Protein AF-A0AA92L9K2-F1 (afdb_monomer)

Foldseek 3Di:
DDKDALVLLCVLVPCLVVDPNSVVLSCVLRVVDRIGALVNLVPPDCVSPPPVRSCVSNLRSCRDDPLVSLVVVLVVLVVVQVVPPDRDVLSVVLSVLSVCVSVVNDDPVSNVVSVVSVVVVVVVVVVVVVVVVVVVVVVVVVVVVVVVVVVVVVVVVVVVVVVVVVVVVVVD

Radius of gyration: 31.1 Å; Cα contacts (8 Å, |Δi|>4): 102; chains: 1; bounding box: 67×44×88 Å

Organism: NCBI:txid1796620

Solvent-accessible surface area (backbone atoms only — not comparable to full-atom values): 9572 Å² total; per-residue (Å²): 130,50,63,44,35,51,72,64,51,55,72,72,60,55,74,42,66,80,37,77,67,37,36,50,51,50,50,59,57,39,68,77,42,80,58,43,37,45,62,61,51,64,68,47,54,66,94,80,45,46,72,66,57,35,52,52,50,37,71,68,67,64,35,54,58,68,71,58,51,54,51,50,52,43,50,54,51,50,60,55,44,71,75,40,96,77,60,59,65,43,54,55,47,29,46,53,38,52,56,36,39,76,70,66,74,46,54,71,67,58,41,51,52,32,49,50,46,26,52,50,50,54,50,52,52,54,49,51,54,52,50,51,53,51,53,50,54,54,52,50,52,54,51,50,53,51,50,50,54,52,50,51,54,52,49,52,55,48,51,54,50,53,55,50,54,55,55,54,67,72,74,110

pLDDT: mean 93.24, std 5.11, range [60.75, 98.12]

Structure (mmCIF, N/CA/C/O backbone):
data_AF-A0AA92L9K2-F1
#
_entry.id   AF-A0AA92L9K2-F1
#
loop_
_atom_site.group_PDB
_atom_site.id
_atom_site.type_symbol
_atom_site.label_atom_id
_atom_site.label_alt_id
_atom_site.label_comp_id
_atom_site.label_asym_id
_atom_site.label_entity_id
_atom_site.label_seq_id
_atom_site.pdbx_PDB_ins_code
_atom_site.Cartn_x
_atom_site.Cartn_y
_atom_site.Cartn_z
_atom_site.occupancy
_atom_site.B_iso_or_equiv
_atom_site.auth_seq_id
_atom_site.auth_comp_id
_atom_site.auth_asym_id
_atom_site.auth_atom_id
_atom_site.pdbx_PDB_model_num
ATOM 1 N N . MET A 1 1 ? -21.080 5.347 20.184 1.00 72.44 1 MET A N 1
ATOM 2 C CA . MET A 1 1 ? -19.963 5.302 19.212 1.00 72.44 1 MET A CA 1
ATOM 3 C C . MET A 1 1 ? -18.666 5.259 20.003 1.00 72.44 1 MET A C 1
ATOM 5 O O . MET A 1 1 ? -18.602 5.935 21.027 1.00 72.44 1 MET A O 1
ATOM 9 N N . LYS A 1 2 ? -17.683 4.435 19.613 1.00 91.38 2 LYS A N 1
ATOM 10 C CA . LYS A 1 2 ? -16.377 4.442 20.288 1.00 91.38 2 LYS A CA 1
ATOM 11 C C . LYS A 1 2 ? -15.729 5.817 20.105 1.00 91.38 2 LYS A C 1
ATOM 13 O O . LYS A 1 2 ? -15.950 6.483 19.096 1.00 91.38 2 LYS A O 1
ATOM 18 N N . SER A 1 3 ? -14.982 6.250 21.107 1.00 95.81 3 SER A N 1
ATOM 19 C CA . SER A 1 3 ? -14.265 7.522 21.089 1.00 95.81 3 SER A CA 1
ATOM 20 C C . SER A 1 3 ? -12.945 7.375 21.826 1.00 95.81 3 SER A C 1
ATOM 22 O O . SER A 1 3 ? -12.794 6.429 22.601 1.00 95.81 3 SER A O 1
ATOM 24 N N . ILE A 1 4 ? -12.025 8.310 21.625 1.00 97.25 4 ILE A N 1
ATOM 25 C CA . ILE A 1 4 ? -10.686 8.305 22.214 1.00 97.25 4 ILE A CA 1
ATOM 26 C C . ILE A 1 4 ? -10.310 9.705 22.714 1.00 97.25 4 ILE A C 1
ATOM 28 O O . ILE A 1 4 ? -10.716 10.704 22.125 1.00 97.25 4 ILE A O 1
ATOM 32 N N . SER A 1 5 ? -9.582 9.799 23.819 1.00 97.38 5 SER A N 1
ATOM 33 C CA . SER A 1 5 ? -8.963 11.050 24.273 1.00 97.38 5 SER A CA 1
ATOM 34 C C . SER A 1 5 ? -7.619 11.284 23.582 1.00 97.38 5 SER A C 1
ATOM 36 O O . SER A 1 5 ? -7.014 10.358 23.048 1.00 97.38 5 SER A O 1
ATOM 38 N N . LEU A 1 6 ? -7.116 12.516 23.624 1.00 97.19 6 LEU A N 1
ATOM 39 C CA . LEU A 1 6 ? -5.797 12.834 23.079 1.00 97.19 6 LEU A CA 1
ATOM 40 C C . LEU A 1 6 ? -4.672 12.005 23.726 1.00 97.19 6 LEU A C 1
ATOM 42 O O . LEU A 1 6 ? -3.803 11.500 23.022 1.00 97.19 6 LEU A O 1
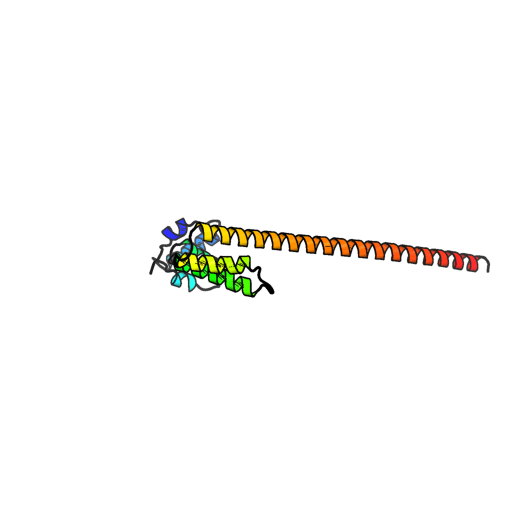ATOM 46 N N . GLU A 1 7 ? -4.707 11.813 25.045 1.00 97.12 7 GLU A N 1
ATOM 47 C CA . GLU A 1 7 ? -3.693 11.022 25.757 1.00 97.12 7 GLU A CA 1
ATOM 48 C C . GLU A 1 7 ? -3.733 9.540 25.364 1.00 97.12 7 GLU A C 1
ATOM 50 O O . GLU A 1 7 ? -2.697 8.942 25.078 1.00 97.12 7 GLU A O 1
ATOM 55 N N . GLU A 1 8 ? -4.932 8.958 25.253 1.00 96.88 8 GLU A N 1
ATOM 56 C CA . GLU A 1 8 ? -5.107 7.600 24.719 1.00 96.88 8 GLU A CA 1
ATOM 57 C C . GLU A 1 8 ? -4.582 7.511 23.271 1.00 96.88 8 GLU A C 1
ATOM 59 O O . GLU A 1 8 ? -3.906 6.546 22.913 1.00 96.88 8 GLU A O 1
ATOM 64 N N . PHE A 1 9 ? -4.843 8.532 22.443 1.00 96.94 9 PHE A N 1
ATOM 65 C CA . PHE A 1 9 ? -4.404 8.582 21.047 1.00 96.94 9 PHE A CA 1
ATOM 66 C C . PHE A 1 9 ? -2.875 8.662 20.907 1.00 96.94 9 PHE A C 1
ATOM 68 O O . PHE A 1 9 ? -2.292 7.953 20.084 1.00 96.94 9 PHE A O 1
ATOM 75 N N . LYS A 1 10 ? -2.193 9.448 21.751 1.00 96.50 10 LYS A N 1
ATOM 76 C CA . LYS A 1 10 ? -0.718 9.512 21.797 1.00 96.50 10 LYS A CA 1
ATOM 77 C C . LYS A 1 10 ? -0.083 8.151 22.102 1.00 96.50 10 LYS A C 1
ATOM 79 O O . LYS A 1 10 ? 1.020 7.882 21.626 1.00 96.50 10 LYS A O 1
ATOM 84 N N . GLY A 1 11 ? -0.790 7.266 22.810 1.00 95.88 11 GLY A N 1
ATOM 85 C CA . GLY A 1 11 ? -0.360 5.887 23.062 1.00 95.88 11 GLY A CA 1
ATOM 86 C C . GLY A 1 11 ? -0.110 5.062 21.790 1.00 95.88 11 GLY A C 1
ATOM 87 O O . GLY A 1 11 ? 0.730 4.163 21.801 1.00 95.88 11 GLY A O 1
ATOM 88 N N . PHE A 1 12 ? -0.755 5.408 20.668 1.00 94.19 12 PHE A N 1
ATOM 89 C CA . PHE A 1 12 ? -0.524 4.773 19.362 1.00 94.19 12 PHE A CA 1
ATOM 90 C C . PHE A 1 12 ? 0.742 5.273 18.650 1.00 94.19 12 PHE A C 1
ATOM 92 O O . PHE A 1 12 ? 1.097 4.728 17.607 1.00 94.19 12 PHE A O 1
ATOM 99 N N . ARG A 1 13 ? 1.438 6.266 19.224 1.00 94.50 13 ARG A N 1
ATOM 100 C CA . ARG A 1 13 ? 2.678 6.867 18.709 1.00 94.50 13 ARG A CA 1
ATOM 101 C C . ARG A 1 13 ? 2.568 7.313 17.238 1.00 94.50 13 ARG A C 1
ATOM 103 O O . ARG A 1 13 ? 3.303 6.792 16.401 1.00 94.50 13 ARG A O 1
ATOM 110 N N . PRO A 1 14 ? 1.657 8.251 16.904 1.00 94.50 14 PRO A N 1
ATOM 111 C CA . PRO A 1 14 ? 1.598 8.817 15.557 1.00 94.50 14 PRO A CA 1
ATOM 112 C C . PRO A 1 14 ? 2.925 9.494 15.195 1.00 94.50 14 PRO A C 1
ATOM 114 O O . PRO A 1 14 ? 3.556 10.115 16.054 1.00 94.50 14 PRO A O 1
ATOM 117 N N . CYS A 1 15 ? 3.306 9.444 13.917 1.00 92.75 15 CYS A N 1
ATOM 118 C CA . CYS A 1 15 ? 4.538 10.062 13.404 1.00 92.75 15 CYS A CA 1
ATOM 119 C C . CYS A 1 15 ? 4.615 11.574 13.680 1.00 92.75 15 CYS A C 1
ATOM 121 O O . CYS A 1 15 ? 5.697 12.144 13.772 1.00 92.75 15 CYS A O 1
ATOM 123 N N . TRP A 1 16 ? 3.479 12.236 13.916 1.00 95.88 16 TRP A N 1
ATOM 124 C CA . TRP A 1 16 ? 3.437 13.638 14.331 1.00 95.88 16 TRP A CA 1
ATOM 125 C C . TRP A 1 16 ? 4.211 13.897 15.634 1.00 95.88 16 TRP A C 1
ATOM 127 O O . TRP A 1 16 ? 4.697 15.007 15.831 1.00 95.88 16 TRP A O 1
ATOM 137 N N . LEU A 1 17 ? 4.394 12.892 16.498 1.00 96.50 17 LEU A N 1
ATOM 138 C CA . LEU A 1 17 ? 5.207 13.006 17.714 1.00 96.50 17 LEU A CA 1
ATOM 139 C C . LEU A 1 17 ? 6.722 12.984 17.457 1.00 96.50 17 LEU A C 1
ATOM 141 O O . LEU A 1 17 ? 7.489 13.297 18.364 1.00 96.50 17 LEU A O 1
ATOM 145 N N . GLU A 1 18 ? 7.171 12.648 16.246 1.00 95.75 18 GLU A N 1
ATOM 146 C CA . GLU A 1 18 ? 8.598 12.612 15.895 1.00 95.75 18 GLU A CA 1
ATOM 147 C C . GLU A 1 18 ? 9.206 14.016 15.777 1.00 95.75 18 GLU A C 1
ATOM 149 O O . GLU A 1 18 ? 10.424 14.180 15.853 1.00 95.75 18 GLU A O 1
ATOM 154 N N . THR A 1 19 ? 8.372 15.052 15.623 1.00 97.31 19 THR A N 1
ATOM 155 C CA . THR A 1 19 ? 8.822 16.443 15.504 1.00 97.31 19 THR A CA 1
ATOM 156 C C . THR A 1 19 ? 8.087 17.361 16.474 1.00 97.31 19 THR A C 1
ATOM 158 O O . THR A 1 19 ? 6.900 17.201 16.745 1.00 97.31 19 THR A O 1
ATOM 161 N N . ALA A 1 20 ? 8.767 18.408 16.954 1.00 97.00 20 ALA A N 1
ATOM 162 C CA . ALA A 1 20 ? 8.146 19.406 17.829 1.00 97.00 20 ALA A CA 1
ATOM 163 C C . ALA A 1 20 ? 7.004 20.179 17.139 1.00 97.00 20 ALA A C 1
ATOM 165 O O . ALA A 1 20 ? 6.066 20.632 17.793 1.00 97.00 20 ALA A O 1
ATOM 166 N N . ALA A 1 21 ? 7.075 20.362 15.817 1.00 96.44 21 ALA A N 1
ATOM 167 C CA . ALA A 1 21 ? 6.012 21.004 15.048 1.00 96.44 21 ALA A CA 1
ATOM 168 C C . ALA A 1 21 ? 4.765 20.110 14.960 1.00 96.44 21 ALA A C 1
ATOM 170 O O . ALA A 1 21 ? 3.673 20.574 15.286 1.00 96.44 21 ALA A O 1
ATOM 171 N N . GLY A 1 22 ? 4.934 18.833 14.603 1.00 96.75 22 GLY A N 1
ATOM 172 C CA . GLY A 1 22 ? 3.838 17.864 14.555 1.00 96.75 22 GLY A CA 1
ATOM 173 C C . GLY A 1 22 ? 3.202 17.640 15.927 1.00 96.75 22 GLY A C 1
ATOM 174 O O . GLY A 1 22 ? 1.979 17.668 16.040 1.00 96.75 22 GLY A O 1
ATOM 175 N N . ALA A 1 23 ? 4.010 17.532 16.987 1.00 97.56 23 ALA A N 1
ATOM 176 C CA . ALA A 1 23 ? 3.511 17.351 18.346 1.00 97.56 23 ALA A CA 1
ATOM 177 C C . ALA A 1 23 ? 2.657 18.546 18.792 1.00 97.56 23 ALA A C 1
ATOM 179 O O . ALA A 1 23 ? 1.563 18.353 19.315 1.00 97.56 23 ALA A O 1
ATOM 180 N N . ARG A 1 24 ? 3.101 19.782 18.515 1.00 97.81 24 ARG A N 1
ATOM 181 C CA . ARG A 1 24 ? 2.302 20.990 18.786 1.00 97.81 24 ARG A CA 1
ATOM 182 C C . ARG A 1 24 ? 0.989 21.000 18.010 1.00 97.81 24 ARG A C 1
ATOM 184 O O . ARG A 1 24 ? -0.037 21.325 18.594 1.00 97.81 24 ARG A O 1
ATOM 191 N N . ARG A 1 25 ? 1.008 20.608 16.733 1.00 96.94 25 ARG A N 1
ATOM 192 C CA . ARG A 1 25 ? -0.205 20.524 15.907 1.00 96.94 25 ARG A CA 1
ATOM 193 C C . ARG A 1 25 ? -1.186 19.483 16.448 1.00 96.94 25 ARG A C 1
ATOM 195 O O . ARG A 1 25 ? -2.381 19.748 16.525 1.00 96.94 25 ARG A O 1
ATOM 202 N N . LEU A 1 26 ? -0.681 18.323 16.870 1.00 97.44 26 LEU A N 1
ATOM 203 C CA . LEU A 1 26 ? -1.490 17.272 17.484 1.00 97.44 26 LEU A CA 1
ATOM 204 C C . LEU A 1 26 ? -2.122 17.740 18.803 1.00 97.44 26 LEU A C 1
ATOM 206 O O . LEU A 1 26 ? -3.293 17.459 19.040 1.00 97.44 26 LEU A O 1
ATOM 210 N N . GLU A 1 27 ? -1.378 18.466 19.642 1.00 98.06 27 GLU A N 1
ATOM 211 C CA . GLU A 1 27 ? -1.906 19.066 20.878 1.00 98.06 27 GLU A CA 1
ATOM 212 C C . GLU A 1 27 ? -2.978 20.120 20.591 1.00 98.06 27 GLU A C 1
ATOM 214 O O . GLU A 1 27 ? -4.052 20.110 21.197 1.00 98.06 27 GLU A O 1
ATOM 219 N N . GLU A 1 28 ? -2.713 21.018 19.643 1.00 97.88 28 GLU A N 1
ATOM 220 C CA . GLU A 1 28 ? -3.642 22.079 19.261 1.00 97.88 28 GLU A CA 1
ATOM 221 C C . GLU A 1 28 ? -4.965 21.505 18.754 1.00 97.88 28 GLU A C 1
ATOM 223 O O . GLU A 1 28 ? -6.027 21.917 19.213 1.00 97.88 28 GLU A O 1
ATOM 228 N N . ILE A 1 29 ? -4.916 20.525 17.848 1.00 97.75 29 ILE A N 1
ATOM 229 C CA . ILE A 1 29 ? -6.115 19.866 17.325 1.00 97.75 29 ILE A CA 1
ATOM 230 C C . ILE A 1 29 ? -6.769 19.040 18.427 1.00 97.75 29 ILE A C 1
ATOM 232 O O . ILE A 1 29 ? -7.943 19.236 18.734 1.00 97.75 29 ILE A O 1
ATOM 236 N N . GLY A 1 30 ? -6.014 18.146 19.061 1.00 96.56 30 GLY A N 1
ATOM 237 C CA . GLY A 1 30 ? -6.529 17.186 20.030 1.00 96.56 30 GLY A CA 1
ATOM 238 C C . GLY A 1 30 ? -7.191 17.832 21.244 1.00 96.56 30 GLY A C 1
ATOM 239 O O . GLY A 1 30 ? -8.181 17.296 21.741 1.00 96.56 30 GLY A O 1
ATOM 240 N N . SER A 1 31 ? -6.711 19.000 21.683 1.00 97.12 31 SER A N 1
ATOM 241 C CA . SER A 1 31 ? -7.278 19.749 22.814 1.00 97.12 31 SER A CA 1
ATOM 242 C C . SER A 1 31 ? -8.630 20.413 22.518 1.00 97.12 31 SER A C 1
ATOM 244 O O . SER A 1 31 ? -9.356 20.745 23.459 1.00 97.12 31 SER A O 1
ATOM 246 N N . ARG A 1 32 ? -9.034 20.540 21.242 1.00 98.12 32 ARG A N 1
ATOM 247 C CA . ARG A 1 32 ? -10.339 21.117 20.847 1.00 98.12 32 ARG A CA 1
ATOM 248 C C . ARG A 1 32 ? -11.526 20.310 21.374 1.00 98.12 32 ARG A C 1
ATOM 250 O O . ARG A 1 32 ? -12.613 20.859 21.551 1.00 98.12 32 ARG A O 1
ATOM 257 N N . LYS A 1 33 ? -11.342 19.010 21.627 1.00 97.31 33 LYS A N 1
ATOM 258 C CA . LYS A 1 33 ? -12.372 18.114 22.171 1.00 97.31 33 LYS A CA 1
ATOM 259 C C . LYS A 1 33 ? -11.785 17.180 23.221 1.00 97.31 33 LYS A C 1
ATOM 261 O O . LYS A 1 33 ? -10.709 16.625 23.055 1.00 97.31 33 LYS A O 1
ATOM 266 N N . LYS A 1 34 ? -12.555 16.919 24.282 1.00 96.88 34 LYS A N 1
ATOM 267 C CA . LYS A 1 34 ? -12.164 15.955 25.328 1.00 96.88 34 LYS A CA 1
ATOM 268 C C . LYS A 1 34 ? -12.078 14.518 24.805 1.00 96.88 34 LYS A C 1
ATOM 270 O O . LYS A 1 34 ? -11.241 13.747 25.268 1.00 96.88 34 LYS A O 1
ATOM 275 N N . ARG A 1 35 ? -12.975 14.147 23.887 1.00 97.44 35 ARG A N 1
ATOM 276 C CA . ARG A 1 35 ? -13.001 12.843 23.218 1.00 97.44 35 ARG A CA 1
ATOM 277 C C . ARG A 1 35 ? -13.341 13.026 21.743 1.00 97.44 35 ARG A C 1
ATOM 279 O O . ARG A 1 35 ? -14.163 13.875 21.409 1.00 97.44 35 ARG A O 1
ATOM 286 N N . TRP A 1 36 ? -12.729 12.199 20.910 1.00 97.69 36 TRP A N 1
ATOM 287 C CA . TRP A 1 36 ? -12.838 12.189 19.458 1.00 97.69 36 TRP A CA 1
ATOM 288 C C . TRP A 1 36 ? -13.466 10.882 18.999 1.00 97.69 36 TRP A C 1
ATOM 290 O O . TRP A 1 36 ? -13.025 9.803 19.396 1.00 97.69 36 TRP A O 1
ATOM 300 N N . THR A 1 37 ? -14.509 10.964 18.185 1.00 97.12 37 THR A N 1
ATOM 301 C CA . THR A 1 37 ? -15.064 9.824 17.449 1.00 97.12 37 THR A CA 1
ATOM 302 C C . THR A 1 37 ? -14.353 9.653 16.107 1.00 97.12 37 THR A C 1
ATOM 304 O O . THR A 1 37 ? -13.609 10.529 15.672 1.00 97.12 37 THR A O 1
ATOM 307 N N . ALA A 1 38 ? -14.603 8.533 15.421 1.00 95.62 38 ALA A N 1
ATOM 308 C CA . ALA A 1 38 ? -14.113 8.349 14.055 1.00 95.62 38 ALA A CA 1
ATOM 309 C C . ALA A 1 38 ? -14.581 9.483 13.124 1.00 95.62 38 ALA A C 1
ATOM 311 O O . ALA A 1 38 ? -13.772 10.015 12.376 1.00 95.62 38 ALA A O 1
ATOM 312 N N . MET A 1 39 ? -15.853 9.890 13.219 1.00 96.75 39 MET A N 1
ATOM 313 C CA . MET A 1 39 ? -16.397 10.971 12.388 1.00 96.75 39 MET A CA 1
ATOM 314 C C . MET A 1 39 ? -15.747 12.315 12.704 1.00 96.75 39 MET A C 1
ATOM 316 O O . MET A 1 39 ? -15.349 13.007 11.782 1.00 96.75 39 MET A O 1
ATOM 320 N N . ASP A 1 40 ? -15.525 12.636 13.985 1.00 97.38 40 ASP A N 1
ATOM 321 C CA . ASP A 1 40 ? -14.840 13.884 14.354 1.00 97.38 40 ASP A CA 1
ATOM 322 C C . ASP A 1 40 ? -13.458 14.005 13.698 1.00 97.38 40 ASP A C 1
ATOM 324 O O . ASP A 1 40 ? -13.057 15.102 13.329 1.00 97.38 40 ASP A O 1
ATOM 328 N N . ILE A 1 41 ? -12.730 12.889 13.574 1.00 96.75 41 ILE A N 1
ATOM 329 C CA . ILE A 1 41 ? -11.411 12.848 12.933 1.00 96.75 41 ILE A CA 1
ATOM 330 C C . ILE A 1 41 ? -11.542 12.957 11.409 1.00 96.75 41 ILE A C 1
ATOM 332 O O . ILE A 1 41 ? -10.787 13.700 10.786 1.00 96.75 41 ILE A O 1
ATOM 336 N N . LEU A 1 42 ? -12.486 12.232 10.799 1.00 96.62 42 LEU A N 1
ATOM 337 C CA . LEU A 1 42 ? -12.703 12.261 9.346 1.00 96.62 42 LEU A CA 1
ATOM 338 C C . LEU A 1 42 ? -13.162 13.644 8.856 1.00 96.62 42 LEU A C 1
ATOM 340 O O . LEU A 1 42 ? -12.735 14.076 7.784 1.00 96.62 42 LEU A O 1
ATOM 344 N N . ASP A 1 43 ? -13.952 14.343 9.672 1.00 97.94 43 ASP A N 1
ATOM 345 C CA . ASP A 1 43 ? -14.501 15.672 9.389 1.00 97.94 43 ASP A CA 1
ATOM 346 C C . ASP A 1 43 ? -13.491 16.813 9.628 1.00 97.94 43 ASP A C 1
ATOM 348 O O . ASP A 1 43 ? -13.813 17.978 9.384 1.00 97.94 43 ASP A O 1
ATOM 352 N N . LEU A 1 44 ? -12.269 16.519 10.100 1.00 97.50 44 LEU A N 1
ATOM 353 C CA . LEU A 1 44 ? -11.221 17.537 10.225 1.00 97.50 44 LEU A CA 1
ATOM 354 C C . LEU A 1 44 ? -10.929 18.182 8.858 1.00 97.50 44 LEU A C 1
ATOM 356 O O . LEU A 1 44 ? -10.932 17.478 7.848 1.00 97.50 44 LEU A O 1
ATOM 360 N N . PRO A 1 45 ? -10.637 19.489 8.781 1.00 96.88 45 PRO A N 1
ATOM 361 C CA . PRO A 1 45 ? -10.313 20.131 7.507 1.00 96.88 45 PRO A CA 1
ATOM 362 C C . PRO A 1 45 ? -9.077 19.509 6.834 1.00 96.88 45 PRO A C 1
ATOM 364 O O . PRO A 1 45 ? -8.142 19.079 7.510 1.00 96.88 45 PRO A O 1
ATOM 367 N N . GLU A 1 46 ? -9.069 19.425 5.499 1.00 93.00 46 GLU A N 1
ATOM 368 C CA . GLU A 1 46 ? -7.965 18.802 4.740 1.00 93.00 46 GLU A CA 1
ATOM 369 C C . GLU A 1 46 ? -6.656 19.600 4.790 1.00 93.00 46 GLU A C 1
ATOM 371 O O . GLU A 1 46 ? -5.575 19.020 4.707 1.00 93.00 46 GLU A O 1
ATOM 376 N N . ASP A 1 47 ? -6.734 20.919 4.966 1.00 94.44 47 ASP A N 1
ATOM 377 C CA . ASP A 1 47 ? -5.575 21.788 5.185 1.00 94.44 47 ASP A CA 1
ATOM 378 C C . ASP A 1 47 ? -4.954 21.586 6.580 1.00 94.44 47 ASP A C 1
ATOM 380 O O . ASP A 1 47 ? -3.761 21.839 6.791 1.00 94.44 47 ASP A O 1
ATOM 384 N N . GLU A 1 48 ? -5.737 21.066 7.528 1.00 94.69 48 GLU A N 1
ATOM 385 C CA . GLU A 1 48 ? -5.293 20.741 8.879 1.00 94.69 48 GLU A CA 1
ATOM 386 C C . GLU A 1 48 ? -4.731 19.325 9.010 1.00 94.69 48 GLU A C 1
ATOM 388 O O . GLU A 1 48 ? -3.678 19.129 9.621 1.00 94.69 48 GLU A O 1
ATOM 393 N N . VAL A 1 49 ? -5.428 18.335 8.456 1.00 95.94 49 VAL A N 1
ATOM 394 C CA . VAL A 1 49 ? -5.061 16.921 8.567 1.00 95.94 49 VAL A CA 1
ATOM 395 C C . VAL A 1 49 ? -5.253 16.245 7.219 1.00 95.94 49 VAL A C 1
ATOM 397 O O . VAL A 1 49 ? -6.337 16.290 6.634 1.00 95.94 49 VAL A O 1
ATOM 400 N N . SER A 1 50 ? -4.204 15.580 6.740 1.00 95.19 50 SER A N 1
ATOM 401 C CA . SER A 1 50 ? -4.242 14.873 5.463 1.00 95.19 50 SER A CA 1
ATOM 402 C C . SER A 1 50 ? -5.219 13.689 5.498 1.00 95.19 50 SER A C 1
ATOM 404 O O . SER A 1 50 ? -5.523 13.135 6.557 1.00 95.19 50 SER A O 1
ATOM 406 N N . ALA A 1 51 ? -5.698 13.255 4.329 1.00 94.00 51 ALA A N 1
ATOM 407 C CA . ALA A 1 51 ? -6.516 12.044 4.226 1.00 94.00 51 ALA A CA 1
ATOM 408 C C . ALA A 1 51 ? -5.784 10.798 4.761 1.00 94.00 51 ALA A C 1
ATOM 410 O O . ALA A 1 51 ? -6.398 9.959 5.420 1.00 94.00 51 ALA A O 1
ATOM 411 N N . GLU A 1 52 ? -4.472 10.704 4.527 1.00 91.19 52 GLU A N 1
ATOM 412 C CA . GLU A 1 52 ? -3.626 9.617 5.028 1.00 91.19 52 GLU A CA 1
ATOM 413 C C . GLU A 1 52 ? -3.616 9.578 6.561 1.00 91.19 52 GLU A C 1
ATOM 415 O O . GLU A 1 52 ? -3.916 8.539 7.154 1.00 91.19 52 GLU A O 1
ATOM 420 N N . ASP A 1 53 ? -3.375 10.721 7.207 1.00 94.94 53 ASP A N 1
ATOM 421 C CA . ASP A 1 53 ? -3.363 10.830 8.669 1.00 94.94 53 ASP A CA 1
ATOM 422 C C . ASP A 1 53 ? -4.737 10.500 9.273 1.00 94.94 53 ASP A C 1
ATOM 424 O O . ASP A 1 53 ? -4.821 9.806 10.291 1.00 94.94 53 ASP A O 1
ATOM 428 N N . LYS A 1 54 ? -5.831 10.943 8.635 1.00 95.62 54 LYS A N 1
ATOM 429 C CA . LYS A 1 54 ? -7.204 10.621 9.062 1.00 95.62 54 LYS A CA 1
ATOM 430 C C . LYS A 1 54 ? -7.473 9.117 9.002 1.00 95.62 54 LYS A C 1
ATOM 432 O O . LYS A 1 54 ? -7.973 8.542 9.973 1.00 95.62 54 LYS A O 1
ATOM 437 N N . ILE A 1 55 ? -7.130 8.468 7.886 1.00 94.12 55 ILE A N 1
ATOM 438 C CA . ILE A 1 55 ? -7.296 7.018 7.708 1.00 94.12 55 ILE A CA 1
ATOM 439 C C . ILE A 1 55 ? -6.446 6.265 8.734 1.00 94.12 55 ILE A C 1
ATOM 441 O O . ILE A 1 55 ? -6.950 5.356 9.400 1.00 94.12 55 ILE A O 1
ATOM 445 N N . TRP A 1 56 ? -5.183 6.658 8.915 1.00 93.19 56 TRP A N 1
ATOM 446 C CA . TRP A 1 56 ? -4.291 6.048 9.902 1.00 93.19 56 TRP A CA 1
ATOM 447 C C . TRP A 1 56 ? -4.871 6.153 11.316 1.00 93.19 56 TRP A C 1
ATOM 449 O O . TRP A 1 56 ? -4.994 5.146 12.017 1.00 93.19 56 TRP A O 1
ATOM 459 N N . ALA A 1 57 ? -5.309 7.350 11.715 1.00 94.00 57 ALA A N 1
ATOM 460 C CA . ALA A 1 57 ? -5.849 7.612 13.043 1.00 94.00 57 ALA A CA 1
ATOM 461 C C . ALA A 1 57 ? -7.087 6.756 13.336 1.00 94.00 57 ALA A C 1
ATOM 463 O O . ALA A 1 57 ? -7.169 6.097 14.376 1.00 94.00 57 ALA A O 1
ATOM 464 N N . VAL A 1 58 ? -8.038 6.722 12.404 1.00 94.38 58 VAL A N 1
ATOM 465 C CA . VAL A 1 58 ? -9.315 6.026 12.583 1.00 94.38 58 VAL A CA 1
ATOM 466 C C . VAL A 1 58 ? -9.150 4.503 12.570 1.00 94.38 58 VAL A C 1
ATOM 468 O O . VAL A 1 58 ? -9.816 3.806 13.342 1.00 94.38 58 VAL A O 1
ATOM 471 N N . THR A 1 59 ? -8.248 3.981 11.737 1.00 91.56 59 THR A N 1
ATOM 472 C CA . THR A 1 59 ? -7.994 2.535 11.635 1.00 91.56 59 THR A CA 1
ATOM 473 C C . THR A 1 59 ? -7.142 1.994 12.786 1.00 91.56 59 THR A C 1
ATOM 475 O O . THR A 1 59 ? -7.340 0.848 13.191 1.00 91.56 59 THR A O 1
ATOM 478 N N . LYS A 1 60 ? -6.236 2.796 13.367 1.00 86.38 60 LYS A N 1
ATOM 479 C CA . LYS A 1 60 ? -5.393 2.373 14.502 1.00 86.38 60 LYS A CA 1
ATOM 480 C C . LYS A 1 60 ? -6.037 2.554 15.867 1.00 86.38 60 LYS A C 1
ATOM 482 O O . LYS A 1 60 ? -5.847 1.694 16.721 1.00 86.38 60 LYS A O 1
ATOM 487 N N . ALA A 1 61 ? -6.830 3.602 16.071 1.00 80.88 61 ALA A N 1
ATOM 488 C CA . ALA A 1 61 ? -7.373 3.948 17.387 1.00 80.88 61 ALA A CA 1
ATOM 489 C C . ALA A 1 61 ? -8.516 3.029 17.876 1.00 80.88 61 ALA A C 1
ATOM 491 O O . ALA A 1 61 ? -9.160 3.322 18.883 1.00 80.88 61 ALA A O 1
ATOM 492 N N . GLY A 1 62 ? -8.825 1.940 17.158 1.00 84.38 62 GLY A N 1
ATOM 493 C CA . GLY A 1 62 ? -9.899 1.008 17.522 1.00 84.38 62 GLY A CA 1
ATOM 494 C C . GLY A 1 62 ? -11.292 1.650 17.551 1.00 84.38 62 GLY A C 1
ATOM 495 O O . GLY A 1 62 ? -12.203 1.120 18.192 1.00 84.38 62 GLY A O 1
ATOM 496 N N . LEU A 1 63 ? -11.454 2.798 16.881 1.00 90.06 63 LEU A N 1
ATOM 497 C CA . LEU A 1 63 ? -12.680 3.602 16.846 1.00 90.06 63 LEU A CA 1
ATOM 498 C C . LEU A 1 63 ? -13.779 2.971 15.985 1.00 90.06 63 LEU A C 1
ATOM 500 O O . LEU A 1 63 ? -14.961 3.261 16.176 1.00 90.06 63 LEU A O 1
ATOM 504 N N . ILE A 1 64 ? -13.390 2.088 15.070 1.00 91.38 64 ILE A N 1
ATOM 505 C CA . ILE A 1 64 ? -14.282 1.320 14.205 1.00 91.38 64 ILE A CA 1
ATOM 506 C C . ILE A 1 64 ? -14.314 -0.141 14.681 1.00 91.38 64 ILE A C 1
ATOM 508 O O . ILE A 1 64 ? -13.371 -0.651 15.287 1.00 91.38 64 ILE A O 1
ATOM 512 N N . GLU A 1 65 ? -15.445 -0.809 14.468 1.00 91.56 65 GLU A N 1
ATOM 513 C CA . GLU A 1 65 ? -15.590 -2.250 14.686 1.00 91.56 65 GLU A CA 1
ATOM 514 C C . GLU A 1 65 ? -14.696 -3.040 13.725 1.00 91.56 65 GLU A C 1
ATOM 516 O O . GLU A 1 65 ? -14.576 -2.696 12.551 1.00 91.56 65 GLU A O 1
ATOM 521 N N . GLU A 1 66 ? -14.103 -4.131 14.201 1.00 89.56 66 GLU A N 1
ATOM 522 C CA . GLU A 1 66 ? -13.112 -4.882 13.429 1.00 89.56 66 GLU A CA 1
ATOM 523 C C . GLU A 1 66 ? -13.669 -5.395 12.090 1.00 89.56 66 GLU A C 1
ATOM 525 O O . GLU A 1 66 ? -13.041 -5.230 11.048 1.00 89.56 66 GLU A O 1
ATOM 530 N N . GLN A 1 67 ? -14.901 -5.911 12.082 1.00 91.31 67 GLN A N 1
ATOM 531 C CA . GLN A 1 67 ? -15.568 -6.364 10.858 1.00 91.31 67 GLN A CA 1
ATOM 532 C C . GLN A 1 67 ? -15.705 -5.242 9.812 1.00 91.31 67 GLN A C 1
ATOM 534 O O . GLN A 1 67 ? -15.491 -5.471 8.623 1.00 91.31 67 GLN A O 1
ATOM 539 N N . LYS A 1 68 ? -16.006 -4.011 10.250 1.00 92.75 68 LYS A N 1
ATOM 540 C CA . LYS A 1 68 ? -16.094 -2.834 9.370 1.00 92.75 68 LYS A CA 1
ATOM 541 C C . LYS A 1 68 ? -14.720 -2.396 8.865 1.00 92.75 68 LYS A C 1
ATOM 543 O O . LYS A 1 68 ? -14.628 -1.950 7.728 1.00 92.75 68 LYS A O 1
ATOM 548 N N . LEU A 1 69 ? -13.667 -2.539 9.674 1.00 90.81 69 LEU A N 1
ATOM 549 C CA . LEU A 1 69 ? -12.287 -2.289 9.241 1.00 90.81 69 LEU A CA 1
ATOM 550 C C . LEU A 1 69 ? -11.854 -3.277 8.152 1.00 90.81 69 LEU A C 1
ATOM 552 O O . LEU A 1 69 ? -11.286 -2.858 7.145 1.00 90.81 69 LEU A O 1
ATOM 556 N N . HIS A 1 70 ? -12.161 -4.567 8.314 1.00 93.06 70 HIS A N 1
ATOM 557 C CA . HIS A 1 70 ? -11.858 -5.579 7.296 1.00 93.06 70 HIS A CA 1
ATOM 558 C C . HIS A 1 70 ? -12.648 -5.345 6.000 1.00 93.06 70 HIS A C 1
ATOM 560 O O . HIS A 1 70 ? -12.075 -5.437 4.917 1.00 93.06 70 HIS A O 1
ATOM 566 N N . GLU A 1 71 ? -13.934 -4.993 6.083 1.00 95.75 71 GLU A N 1
ATOM 567 C CA . GLU A 1 71 ? -14.734 -4.651 4.895 1.00 95.75 71 GLU A CA 1
ATOM 568 C C . GLU A 1 71 ? -14.248 -3.356 4.221 1.00 95.75 71 GLU A C 1
ATOM 570 O O . GLU A 1 71 ? -14.185 -3.293 2.995 1.00 95.75 71 GLU A O 1
ATOM 575 N N . PHE A 1 72 ? -13.844 -2.338 4.991 1.00 94.19 72 PHE A N 1
ATOM 576 C CA . PHE A 1 72 ? -13.193 -1.141 4.447 1.00 94.19 72 PHE A CA 1
ATOM 577 C C . PHE A 1 72 ? -11.927 -1.505 3.662 1.00 94.19 72 PHE A C 1
ATOM 579 O O . PHE A 1 72 ? -11.782 -1.077 2.519 1.00 94.19 72 PHE A O 1
ATOM 586 N N . ALA A 1 73 ? -11.062 -2.356 4.222 1.00 92.00 73 ALA A N 1
ATOM 587 C CA . ALA A 1 73 ? -9.863 -2.826 3.533 1.00 92.00 73 ALA A CA 1
ATOM 588 C C . ALA A 1 73 ? -10.194 -3.581 2.232 1.00 92.00 73 ALA A C 1
ATOM 590 O O . ALA A 1 73 ? -9.529 -3.363 1.220 1.00 92.00 73 ALA A O 1
ATOM 591 N N . CYS A 1 74 ? -11.248 -4.409 2.228 1.00 95.56 74 CYS A N 1
ATOM 592 C CA . CYS A 1 74 ? -11.722 -5.092 1.019 1.00 95.56 74 CYS A CA 1
ATOM 593 C C . CYS A 1 74 ? -12.134 -4.090 -0.066 1.00 95.56 74 CYS A C 1
ATOM 595 O O . CYS A 1 74 ? -11.705 -4.222 -1.206 1.00 95.56 74 CYS A O 1
ATOM 597 N N . ARG A 1 75 ? -12.897 -3.050 0.287 1.00 97.06 75 ARG A N 1
ATOM 598 C CA . ARG A 1 75 ? -13.311 -2.008 -0.668 1.00 97.06 75 ARG A CA 1
ATOM 599 C C . ARG A 1 75 ? -12.131 -1.206 -1.204 1.00 97.06 75 ARG A C 1
ATOM 601 O O . ARG A 1 75 ? -12.080 -0.939 -2.397 1.00 97.06 75 ARG A O 1
ATOM 608 N N . CYS A 1 76 ? -11.163 -0.855 -0.356 1.00 91.38 76 CYS A N 1
ATOM 609 C CA . CYS A 1 76 ? -9.931 -0.209 -0.815 1.00 91.38 76 CYS A CA 1
ATOM 610 C C . CYS A 1 76 ? -9.173 -1.083 -1.822 1.00 91.38 76 CYS A C 1
ATOM 612 O O . CYS A 1 76 ? -8.694 -0.571 -2.832 1.00 91.38 76 CYS A O 1
ATOM 614 N N . ALA A 1 77 ? -9.085 -2.393 -1.569 1.00 92.06 77 ALA A N 1
ATOM 615 C CA . ALA A 1 77 ? -8.460 -3.329 -2.496 1.00 92.06 77 ALA A CA 1
ATOM 616 C C . ALA A 1 77 ? -9.237 -3.419 -3.821 1.00 92.06 77 ALA A C 1
ATOM 618 O O . ALA A 1 77 ? -8.623 -3.390 -4.881 1.00 92.06 77 ALA A O 1
ATOM 619 N N . GLU A 1 78 ? -10.571 -3.449 -3.788 1.00 95.06 78 GLU A N 1
ATOM 620 C CA . GLU A 1 78 ? -11.398 -3.429 -5.002 1.00 95.06 78 GLU A CA 1
ATOM 621 C C . GLU A 1 78 ? -11.213 -2.153 -5.824 1.00 95.06 78 GLU A C 1
ATOM 623 O O . GLU A 1 78 ? -11.046 -2.239 -7.039 1.00 95.06 78 GLU A O 1
ATOM 628 N N . GLU A 1 79 ? -11.208 -0.975 -5.191 1.00 95.50 79 GLU A N 1
ATOM 629 C CA . GLU A 1 79 ? -10.951 0.287 -5.899 1.00 95.50 79 GLU A CA 1
ATOM 630 C C . GLU A 1 79 ? -9.563 0.298 -6.548 1.00 95.50 79 GLU A C 1
ATOM 632 O O . GLU A 1 79 ? -9.419 0.766 -7.674 1.00 95.50 79 GLU A O 1
ATOM 637 N N . ALA A 1 80 ? -8.552 -0.270 -5.884 1.00 90.75 80 ALA A N 1
ATOM 638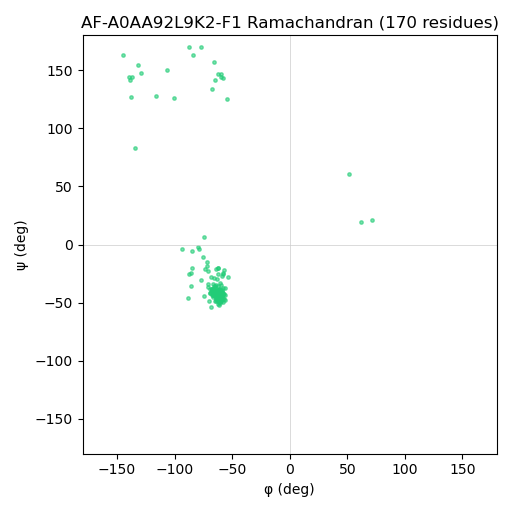 C CA . ALA A 1 80 ? -7.225 -0.417 -6.473 1.00 90.75 80 ALA A CA 1
ATOM 639 C C . ALA A 1 80 ? -7.229 -1.381 -7.673 1.00 90.75 80 ALA A C 1
ATOM 641 O O . ALA A 1 80 ? -6.616 -1.080 -8.696 1.00 90.75 80 ALA A O 1
ATOM 642 N N . LEU A 1 81 ? -7.945 -2.509 -7.589 1.00 91.62 81 LEU A N 1
ATOM 643 C CA . LEU A 1 81 ? -8.037 -3.474 -8.690 1.00 91.62 81 LEU A CA 1
ATOM 644 C C . LEU A 1 81 ? -8.759 -2.911 -9.919 1.00 91.62 81 LEU A C 1
ATOM 646 O O . LEU A 1 81 ? -8.412 -3.293 -11.031 1.00 91.62 81 LEU A O 1
ATOM 650 N N . LYS A 1 82 ? -9.695 -1.965 -9.759 1.00 93.62 82 LYS A N 1
ATOM 651 C CA . LYS A 1 82 ? -10.341 -1.276 -10.897 1.00 93.62 82 LYS A CA 1
ATOM 652 C C . LYS A 1 82 ? -9.368 -0.469 -11.760 1.00 93.62 82 LYS A C 1
ATOM 654 O O . LYS A 1 82 ? -9.704 -0.139 -12.893 1.00 93.62 82 LYS A O 1
ATOM 659 N N . LEU A 1 83 ? -8.198 -0.115 -11.227 1.00 93.31 83 LEU A N 1
ATOM 660 C CA . LEU A 1 83 ? -7.156 0.609 -11.959 1.00 93.31 83 LEU A CA 1
ATOM 661 C C . LEU A 1 83 ? -6.243 -0.327 -12.766 1.00 93.31 83 LEU A C 1
ATOM 663 O O . LEU A 1 83 ? -5.379 0.150 -13.500 1.00 93.31 83 LEU A O 1
ATOM 667 N N . VAL A 1 84 ? -6.408 -1.643 -12.621 1.00 90.56 84 VAL A N 1
ATOM 668 C CA . VAL A 1 84 ? -5.636 -2.666 -13.330 1.00 90.56 84 VAL A CA 1
ATOM 669 C C . VAL A 1 84 ? -6.483 -3.188 -14.490 1.00 90.56 84 VAL A C 1
ATOM 671 O O . VAL A 1 84 ? -7.619 -3.597 -14.278 1.00 90.56 84 VAL A O 1
ATOM 674 N N . GLU A 1 85 ? -5.943 -3.167 -15.713 1.00 92.12 85 GLU A N 1
ATOM 675 C CA . GLU A 1 85 ? -6.672 -3.583 -16.926 1.00 92.12 85 GLU A CA 1
ATOM 676 C C . GLU A 1 85 ? -7.101 -5.060 -16.880 1.00 92.12 85 GLU A C 1
ATOM 678 O O . GLU A 1 85 ? -8.236 -5.380 -17.223 1.00 92.12 85 GLU A O 1
ATOM 683 N N . ASP A 1 86 ? -6.217 -5.939 -16.402 1.00 91.38 86 ASP A N 1
ATOM 684 C CA . ASP A 1 86 ? -6.468 -7.373 -16.221 1.00 91.38 86 ASP A CA 1
ATOM 685 C C . ASP A 1 86 ? -5.957 -7.811 -14.833 1.00 91.38 86 ASP A C 1
ATOM 687 O O . ASP A 1 86 ? -4.796 -8.210 -14.684 1.00 91.38 86 ASP A O 1
ATOM 691 N N . PRO A 1 87 ? -6.751 -7.617 -13.760 1.00 91.75 87 PRO A N 1
ATOM 692 C CA . PRO A 1 87 ? -6.318 -7.934 -12.406 1.00 91.75 87 PRO A CA 1
ATOM 693 C C . PRO A 1 87 ? -6.153 -9.446 -12.224 1.00 91.75 87 PRO A C 1
ATOM 695 O O . PRO A 1 87 ? -7.050 -10.219 -12.552 1.00 91.75 87 PRO A O 1
ATOM 698 N N . ASP A 1 88 ? -5.033 -9.868 -11.621 1.00 94.44 88 ASP A N 1
ATOM 699 C CA . ASP A 1 88 ? -4.772 -11.290 -11.371 1.00 94.44 88 ASP A CA 1
ATOM 700 C C . ASP A 1 88 ? -5.942 -11.926 -10.583 1.00 94.44 88 ASP A C 1
ATOM 702 O O . ASP A 1 88 ? -6.271 -11.444 -9.487 1.00 94.44 88 ASP A O 1
ATOM 706 N N . PRO A 1 89 ? -6.554 -13.018 -11.085 1.00 95.88 89 PRO A N 1
ATOM 707 C CA . PRO A 1 89 ? -7.685 -13.676 -10.435 1.00 95.88 89 PRO A CA 1
ATOM 708 C C . PRO A 1 89 ? -7.434 -14.072 -8.976 1.00 95.88 89 PRO A C 1
ATOM 710 O O . PRO A 1 89 ? -8.374 -14.106 -8.183 1.00 95.88 89 PRO A O 1
ATOM 713 N N . ARG A 1 90 ? -6.179 -14.334 -8.582 1.00 96.75 90 ARG A N 1
ATOM 714 C CA . ARG A 1 90 ? -5.808 -14.652 -7.191 1.00 96.75 90 ARG A CA 1
ATOM 715 C C . ARG A 1 90 ? -6.010 -13.455 -6.261 1.00 96.75 90 ARG A C 1
ATOM 717 O O . ARG A 1 90 ? -6.401 -13.639 -5.110 1.00 96.75 90 ARG A O 1
ATOM 724 N N . SER A 1 91 ? -5.793 -12.236 -6.755 1.00 93.12 91 SER A N 1
ATOM 725 C CA . SER A 1 91 ? -6.042 -11.001 -6.001 1.00 93.12 91 SER A CA 1
ATOM 726 C C . SER A 1 91 ? -7.539 -10.775 -5.784 1.00 93.12 91 SER A C 1
ATOM 728 O O . SER A 1 91 ? -7.952 -10.430 -4.679 1.00 93.12 91 SER A O 1
ATOM 730 N N . VAL A 1 92 ? -8.359 -11.034 -6.809 1.00 95.62 92 VAL A N 1
ATOM 731 C CA . VAL A 1 92 ? -9.829 -10.972 -6.711 1.00 95.62 92 VAL A CA 1
ATOM 732 C C . VAL A 1 92 ? -10.345 -12.031 -5.732 1.00 95.62 92 VAL A C 1
ATOM 734 O O . VAL A 1 92 ? -11.090 -11.717 -4.802 1.00 95.62 92 VAL A O 1
ATOM 737 N N . ALA A 1 93 ? -9.877 -13.274 -5.877 1.00 96.75 93 ALA A N 1
ATOM 738 C CA . ALA A 1 93 ? -10.263 -14.389 -5.018 1.00 96.75 93 ALA A CA 1
ATOM 739 C C . ALA A 1 93 ? -9.913 -14.151 -3.539 1.00 96.75 93 ALA A C 1
ATOM 741 O O . ALA A 1 93 ? -10.677 -14.550 -2.662 1.00 96.75 93 ALA A O 1
ATOM 742 N N . ALA A 1 94 ? -8.804 -13.470 -3.235 1.00 96.25 94 ALA A N 1
ATOM 743 C CA . ALA A 1 94 ? -8.441 -13.136 -1.857 1.00 96.25 94 ALA A CA 1
ATOM 744 C C . ALA A 1 94 ? -9.420 -12.151 -1.194 1.00 96.25 94 ALA A C 1
ATOM 746 O O . ALA A 1 94 ? -9.722 -12.296 -0.007 1.00 96.25 94 ALA A O 1
ATOM 747 N N . ILE A 1 95 ? -9.963 -11.186 -1.945 1.00 96.69 95 ILE A N 1
ATOM 748 C CA . ILE A 1 95 ? -10.995 -10.263 -1.441 1.00 96.69 95 ILE A CA 1
ATOM 749 C C . ILE A 1 95 ? -12.290 -11.032 -1.155 1.00 96.69 95 ILE A C 1
ATOM 751 O O . ILE A 1 95 ? -12.891 -10.876 -0.087 1.00 96.69 95 ILE A O 1
ATOM 755 N N . GLU A 1 96 ? -12.705 -11.903 -2.078 1.00 96.88 96 GLU A N 1
ATOM 756 C CA . GLU A 1 96 ? -13.877 -12.760 -1.882 1.00 96.88 96 GLU A CA 1
ATOM 757 C C . GLU A 1 96 ? -13.711 -13.680 -0.670 1.00 96.88 96 GLU A C 1
ATOM 759 O O . GLU A 1 96 ? -14.614 -13.762 0.166 1.00 96.88 96 GLU A O 1
ATOM 764 N N . ALA A 1 97 ? -12.549 -14.325 -0.536 1.00 97.62 97 ALA A N 1
ATOM 765 C CA . ALA A 1 97 ? -12.215 -15.173 0.602 1.00 97.62 97 ALA A CA 1
ATOM 766 C C . ALA A 1 97 ? -12.294 -14.387 1.914 1.00 97.62 97 ALA A C 1
ATOM 768 O O . ALA A 1 97 ? -12.956 -14.831 2.852 1.00 97.62 97 ALA A O 1
ATOM 769 N N . LYS A 1 98 ? -11.732 -13.172 1.972 1.00 97.62 98 LYS A N 1
ATOM 770 C CA . LYS A 1 98 ? -11.817 -12.334 3.174 1.00 97.62 98 LYS A CA 1
ATOM 771 C C . LYS A 1 98 ? -13.264 -12.029 3.561 1.00 97.62 98 LYS A C 1
ATOM 773 O O . LYS A 1 98 ? -13.601 -12.106 4.741 1.00 97.62 98 LYS A O 1
ATOM 778 N N . ARG A 1 99 ? -14.144 -11.741 2.599 1.00 97.56 99 ARG A N 1
ATOM 779 C CA . ARG A 1 99 ? -15.573 -11.512 2.877 1.00 97.56 99 ARG A CA 1
ATOM 780 C C . ARG A 1 99 ? -16.319 -12.769 3.311 1.00 97.56 99 ARG A C 1
ATOM 782 O O . ARG A 1 99 ? -17.167 -12.669 4.194 1.00 97.56 99 ARG A O 1
ATOM 789 N N . LYS A 1 100 ? -16.019 -13.931 2.729 1.00 97.69 100 LYS A N 1
ATOM 790 C CA . LYS A 1 100 ? -16.567 -15.225 3.178 1.00 97.69 100 LYS A CA 1
ATOM 791 C C . LYS A 1 100 ? -16.126 -15.538 4.608 1.00 97.69 100 LYS A C 1
ATOM 793 O O . LYS A 1 100 ? -16.949 -15.904 5.442 1.00 97.69 100 LYS A O 1
ATOM 798 N N . TRP A 1 101 ? -14.859 -15.281 4.925 1.00 97.44 101 TRP A N 1
ATOM 799 C CA . TRP A 1 101 ? -14.314 -15.449 6.270 1.00 97.44 101 TRP A CA 1
ATOM 800 C C . TRP A 1 101 ? -15.015 -14.540 7.289 1.00 97.44 101 TRP A C 1
ATOM 802 O O . TRP A 1 101 ? -15.416 -14.999 8.352 1.00 97.44 101 TRP A O 1
ATOM 812 N N . LEU A 1 102 ? -15.294 -13.277 6.935 1.00 95.56 102 LEU A N 1
ATOM 813 C CA . LEU A 1 102 ? -16.074 -12.364 7.791 1.00 95.56 102 LEU A CA 1
ATOM 814 C C . LEU A 1 102 ? -17.515 -12.832 8.055 1.00 95.56 102 LEU A C 1
ATOM 816 O O . LEU A 1 102 ? -18.141 -12.349 9.000 1.00 95.56 102 LEU A O 1
ATOM 820 N N . LYS A 1 103 ? -18.054 -13.726 7.220 1.00 96.44 103 LYS A N 1
ATOM 821 C CA . LYS A 1 103 ? -19.360 -14.373 7.412 1.00 96.44 103 LYS A CA 1
ATOM 822 C C . LYS A 1 103 ? -19.255 -15.727 8.127 1.00 96.44 103 LYS A C 1
ATOM 824 O O . LYS A 1 103 ? -20.287 -16.329 8.405 1.00 96.44 103 LYS A O 1
ATOM 829 N N . GLY A 1 104 ? -18.042 -16.203 8.416 1.00 96.25 104 GLY A N 1
ATOM 830 C CA . GLY A 1 104 ? -17.787 -17.533 8.974 1.00 96.25 104 GLY A CA 1
ATOM 831 C C . GLY A 1 104 ? -18.012 -18.676 7.979 1.00 96.25 104 GLY A C 1
ATOM 832 O O . GLY A 1 104 ? -18.268 -19.799 8.398 1.00 96.25 104 GLY A O 1
ATOM 833 N N . GLU A 1 105 ? -17.972 -18.394 6.672 1.00 98.00 105 GLU A N 1
ATOM 834 C CA . GLU A 1 105 ? -18.223 -19.384 5.611 1.00 98.00 105 GLU A CA 1
ATOM 835 C C . GLU A 1 105 ? -16.9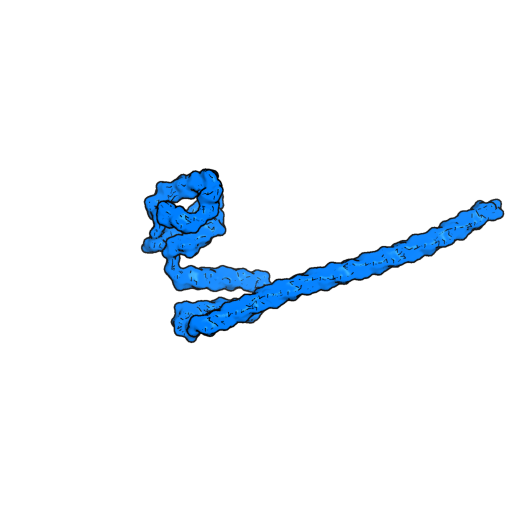79 -20.204 5.240 1.00 98.00 105 GLU A C 1
ATOM 837 O O . GLU A 1 105 ? -17.123 -21.268 4.644 1.00 98.00 105 GLU A O 1
ATOM 842 N N . ILE A 1 106 ? -15.781 -19.707 5.563 1.00 97.94 106 ILE A N 1
ATOM 843 C CA . ILE A 1 106 ? -14.502 -20.389 5.319 1.00 97.94 106 ILE A CA 1
ATOM 844 C C . ILE A 1 106 ? -13.635 -20.365 6.579 1.00 97.94 106 ILE A C 1
ATOM 846 O O . ILE A 1 106 ? -13.790 -19.469 7.417 1.00 97.94 106 ILE A O 1
ATOM 850 N N . SER A 1 107 ? -12.728 -21.331 6.700 1.00 97.50 107 SER A N 1
ATOM 851 C CA . SER A 1 107 ? -11.804 -21.442 7.830 1.00 97.50 107 SER A CA 1
ATOM 852 C C . SER A 1 107 ? -10.637 -20.451 7.751 1.00 97.50 107 SER A C 1
ATOM 854 O O . SER A 1 107 ? -10.411 -19.791 6.730 1.00 97.50 107 SER A O 1
ATOM 856 N N . ASP A 1 108 ? -9.875 -20.358 8.842 1.00 96.00 108 ASP A N 1
ATOM 857 C CA . ASP A 1 108 ? -8.628 -19.589 8.876 1.00 96.00 108 ASP A CA 1
ATOM 858 C C . ASP A 1 108 ? -7.611 -20.153 7.869 1.00 96.00 108 ASP A C 1
ATOM 860 O O . ASP A 1 108 ? -6.960 -19.389 7.160 1.00 96.00 108 ASP A O 1
ATOM 864 N N . GLU A 1 109 ? -7.531 -21.479 7.720 1.00 96.81 109 GLU A N 1
ATOM 865 C CA . GLU A 1 109 ? -6.638 -22.133 6.755 1.00 96.81 109 GLU A CA 1
ATOM 866 C C . GLU A 1 109 ? -7.011 -21.809 5.302 1.00 96.81 109 GLU A C 1
ATOM 868 O O . GLU A 1 109 ? -6.134 -21.588 4.463 1.00 96.81 109 GLU A O 1
ATOM 873 N N . GLU A 1 110 ? -8.307 -21.762 4.987 1.00 96.06 110 GLU A N 1
ATOM 874 C CA . GLU A 1 110 ? -8.792 -21.376 3.658 1.00 96.06 110 GLU A CA 1
ATOM 875 C C . GLU A 1 110 ? -8.503 -19.897 3.361 1.00 96.06 110 GLU A C 1
ATOM 877 O O . GLU A 1 110 ? -8.114 -19.551 2.239 1.00 96.06 110 GLU A O 1
ATOM 882 N N . LEU A 1 111 ? -8.634 -19.023 4.366 1.00 95.88 111 LEU A N 1
ATOM 883 C CA . LEU A 1 111 ? -8.253 -17.617 4.244 1.00 95.88 111 LEU A CA 1
ATOM 884 C C . LEU A 1 111 ? -6.740 -17.458 4.030 1.00 95.88 111 LEU A C 1
ATOM 886 O O . LEU A 1 111 ? -6.323 -16.693 3.154 1.00 95.88 111 LEU A O 1
ATOM 890 N N . ASP A 1 112 ? -5.925 -18.188 4.789 1.00 94.56 112 ASP A N 1
ATOM 891 C CA . ASP A 1 112 ? -4.465 -18.165 4.685 1.00 94.56 112 ASP A CA 1
ATOM 892 C C . ASP A 1 112 ? -3.986 -18.663 3.317 1.00 94.56 112 ASP A C 1
ATOM 894 O O . ASP A 1 112 ? -3.077 -18.075 2.720 1.00 94.56 112 ASP A O 1
ATOM 898 N N . ALA A 1 113 ? -4.629 -19.696 2.767 1.00 94.56 113 ALA A N 1
ATOM 899 C CA . ALA A 1 113 ? -4.345 -20.182 1.421 1.00 94.56 113 ALA A CA 1
ATOM 900 C C . ALA A 1 113 ? -4.643 -19.115 0.352 1.00 94.56 113 ALA A C 1
ATOM 902 O O . ALA A 1 113 ? -3.817 -18.879 -0.538 1.00 94.56 113 ALA A O 1
ATOM 903 N N . ALA A 1 114 ? -5.781 -18.420 0.455 1.00 94.19 114 ALA A N 1
ATOM 904 C CA . ALA A 1 114 ? -6.129 -17.331 -0.459 1.00 94.19 114 ALA A CA 1
ATOM 905 C C . ALA A 1 114 ? -5.145 -16.153 -0.345 1.00 94.19 114 ALA A C 1
ATOM 907 O O . ALA A 1 114 ? -4.709 -15.589 -1.354 1.00 94.19 114 ALA A O 1
ATOM 908 N N . TRP A 1 115 ? -4.730 -15.820 0.879 1.00 89.69 115 TRP A N 1
ATOM 909 C CA . TRP A 1 115 ? -3.714 -14.802 1.133 1.00 89.69 115 TRP A CA 1
ATOM 910 C C . TRP A 1 115 ? -2.356 -15.178 0.522 1.00 89.69 115 TRP A C 1
ATOM 912 O O . TRP A 1 115 ? -1.688 -14.336 -0.089 1.00 89.69 115 TRP A O 1
ATOM 922 N N . ALA A 1 116 ? -1.925 -16.433 0.668 1.00 91.75 116 ALA A N 1
ATOM 923 C CA . ALA A 1 116 ? -0.684 -16.929 0.079 1.00 91.75 116 ALA A CA 1
ATOM 924 C C . ALA A 1 116 ? -0.713 -16.832 -1.455 1.00 91.75 116 ALA A C 1
ATOM 926 O O . ALA A 1 116 ? 0.227 -16.298 -2.047 1.00 91.75 116 ALA A O 1
ATOM 927 N N . ALA A 1 117 ? -1.821 -17.236 -2.082 1.00 91.31 117 ALA A N 1
ATOM 928 C CA . ALA A 1 117 ? -2.000 -17.138 -3.528 1.00 91.31 117 ALA A CA 1
ATOM 929 C C . ALA A 1 117 ? -1.917 -15.686 -4.036 1.00 91.31 117 ALA A C 1
ATOM 931 O O . ALA A 1 117 ? -1.233 -15.421 -5.027 1.00 91.31 117 ALA A O 1
ATOM 932 N N . ALA A 1 118 ? -2.547 -14.730 -3.345 1.00 90.88 118 ALA A N 1
ATOM 933 C CA . ALA A 1 118 ? -2.448 -13.311 -3.698 1.00 90.88 118 ALA A CA 1
ATOM 934 C C . ALA A 1 118 ? -1.024 -12.752 -3.524 1.00 90.88 118 ALA A C 1
ATOM 936 O O . ALA A 1 118 ? -0.562 -11.942 -4.330 1.00 90.88 118 ALA A O 1
ATOM 937 N N . ARG A 1 119 ? -0.279 -13.206 -2.506 1.00 86.50 119 ARG A N 1
ATOM 938 C CA . ARG A 1 119 ? 1.141 -12.843 -2.353 1.00 86.50 119 ARG A CA 1
ATOM 939 C C . ARG A 1 119 ? 2.000 -13.371 -3.494 1.00 86.50 119 ARG A C 1
ATOM 941 O O . ARG A 1 119 ? 2.903 -12.663 -3.939 1.00 86.50 119 ARG A O 1
ATOM 948 N N . ASP A 1 120 ? 1.739 -14.585 -3.961 1.00 90.69 120 ASP A N 1
ATOM 949 C CA . ASP A 1 120 ? 2.449 -15.143 -5.110 1.00 90.69 120 ASP A CA 1
ATOM 950 C C . ASP A 1 120 ? 2.111 -14.387 -6.398 1.00 90.69 120 ASP A C 1
ATOM 952 O O . ASP A 1 120 ? 3.025 -14.056 -7.150 1.00 90.69 120 ASP A O 1
ATOM 956 N N . ALA A 1 121 ? 0.852 -13.974 -6.582 1.00 88.81 121 ALA A N 1
ATOM 957 C CA . ALA A 1 121 ? 0.458 -13.088 -7.679 1.00 88.81 121 ALA A CA 1
ATOM 958 C C . ALA A 1 121 ? 1.250 -11.779 -7.705 1.00 88.81 121 ALA A C 1
ATOM 960 O O . ALA A 1 121 ? 1.804 -11.402 -8.737 1.00 88.81 121 ALA A O 1
ATOM 961 N N . ALA A 1 122 ? 1.382 -11.119 -6.552 1.00 84.69 122 ALA A N 1
ATOM 962 C CA . ALA A 1 122 ? 2.167 -9.893 -6.446 1.00 84.69 122 ALA A CA 1
ATOM 963 C C . ALA A 1 122 ? 3.653 -10.116 -6.793 1.00 84.69 122 ALA A C 1
ATOM 965 O O . ALA A 1 122 ? 4.275 -9.276 -7.447 1.00 84.69 122 ALA A O 1
ATOM 966 N N . ARG A 1 123 ? 4.235 -11.255 -6.391 1.00 84.19 123 ARG A N 1
ATOM 967 C CA . ARG A 1 123 ? 5.625 -11.611 -6.734 1.00 84.19 123 ARG A CA 1
ATOM 968 C C . ARG A 1 123 ? 5.796 -11.906 -8.219 1.00 84.19 123 ARG A C 1
ATOM 970 O O . ARG A 1 123 ? 6.802 -11.493 -8.796 1.00 84.19 123 ARG A O 1
ATOM 977 N N . ASP A 1 124 ? 4.849 -12.612 -8.824 1.00 89.56 124 ASP A N 1
ATOM 978 C CA . ASP A 1 124 ? 4.870 -12.926 -10.251 1.00 89.56 124 ASP A CA 1
ATOM 979 C C . ASP A 1 124 ? 4.761 -11.650 -11.091 1.00 89.56 124 ASP A C 1
ATOM 981 O O . ASP A 1 124 ? 5.576 -11.454 -11.993 1.00 89.56 124 ASP A O 1
ATOM 985 N N . ALA A 1 125 ? 3.853 -10.738 -10.729 1.00 83.19 125 ALA A N 1
ATOM 986 C CA . ALA A 1 125 ? 3.716 -9.430 -11.369 1.00 83.19 125 ALA A CA 1
ATOM 987 C C . ALA A 1 125 ? 5.003 -8.593 -11.257 1.00 83.19 125 ALA A C 1
ATOM 989 O O . ALA A 1 125 ? 5.490 -8.060 -12.254 1.00 83.19 125 ALA A O 1
ATOM 990 N N . ALA A 1 126 ? 5.614 -8.531 -10.067 1.00 82.69 126 ALA A N 1
ATOM 991 C CA . ALA A 1 126 ? 6.884 -7.827 -9.873 1.00 82.69 126 ALA A CA 1
ATOM 992 C C . ALA A 1 126 ? 8.021 -8.433 -10.715 1.00 82.69 126 ALA A C 1
ATOM 994 O O . ALA A 1 126 ? 8.840 -7.707 -11.284 1.00 82.69 126 ALA A O 1
ATOM 995 N N . ARG A 1 127 ? 8.067 -9.767 -10.827 1.00 83.75 127 ARG A N 1
ATOM 996 C CA . ARG A 1 127 ? 9.055 -10.469 -11.652 1.00 83.75 127 ARG A CA 1
ATOM 997 C C . ARG A 1 127 ? 8.837 -10.186 -13.140 1.00 83.75 127 ARG A C 1
ATOM 999 O O . ARG A 1 127 ? 9.817 -9.938 -13.836 1.00 83.75 127 ARG A O 1
ATOM 1006 N N . ALA A 1 128 ? 7.593 -10.203 -13.615 1.00 84.81 128 ALA A N 1
ATOM 1007 C CA . ALA A 1 128 ? 7.248 -9.882 -14.999 1.00 84.81 128 ALA A CA 1
ATOM 1008 C C . ALA A 1 128 ? 7.673 -8.452 -15.365 1.00 84.81 128 ALA A C 1
ATOM 1010 O O . ALA A 1 128 ? 8.413 -8.265 -16.328 1.00 84.81 128 ALA A O 1
ATOM 1011 N N . ALA A 1 129 ? 7.335 -7.468 -14.525 1.00 81.00 129 ALA A N 1
ATOM 1012 C CA . ALA A 1 129 ? 7.745 -6.080 -14.731 1.00 81.00 129 ALA A CA 1
ATOM 1013 C C . ALA A 1 129 ? 9.277 -5.925 -14.791 1.00 81.00 129 ALA A C 1
ATOM 1015 O O . ALA A 1 129 ? 9.802 -5.218 -15.651 1.00 81.00 129 ALA A O 1
ATOM 1016 N N . ALA A 1 130 ? 10.019 -6.620 -13.922 1.00 81.25 130 ALA A N 1
ATOM 1017 C CA . ALA A 1 130 ? 11.482 -6.608 -13.959 1.00 81.25 130 ALA A CA 1
ATOM 1018 C C . ALA A 1 130 ? 12.045 -7.227 -15.254 1.00 81.25 130 ALA A C 1
ATOM 1020 O O . ALA A 1 130 ? 13.007 -6.701 -15.822 1.00 81.25 130 ALA A O 1
ATOM 1021 N N . TRP A 1 131 ? 11.444 -8.317 -15.741 1.00 81.75 131 TRP A N 1
ATOM 1022 C CA . TRP A 1 131 ? 11.819 -8.938 -17.013 1.00 81.75 131 TRP A CA 1
ATOM 1023 C C . TRP A 1 131 ? 11.560 -8.025 -18.210 1.00 81.75 131 TRP A C 1
ATOM 1025 O O . TRP A 1 131 ? 12.426 -7.933 -19.080 1.00 81.75 131 TRP A O 1
ATOM 1035 N N . ASP A 1 132 ? 10.426 -7.326 -18.243 1.00 86.19 132 ASP A N 1
ATOM 1036 C CA . ASP A 1 132 ? 10.081 -6.402 -19.328 1.00 86.19 132 ASP A CA 1
ATOM 1037 C C . ASP A 1 132 ? 11.064 -5.232 -19.415 1.00 86.19 132 ASP A C 1
ATOM 1039 O O . ASP A 1 132 ? 11.547 -4.902 -20.503 1.00 86.19 132 ASP A O 1
ATOM 1043 N N . VAL A 1 133 ? 11.427 -4.651 -18.266 1.00 85.31 133 VAL A N 1
ATOM 1044 C CA . VAL A 1 133 ? 12.451 -3.597 -18.175 1.00 85.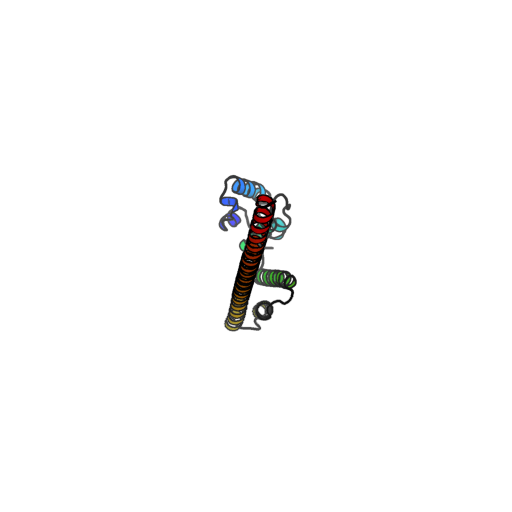31 133 VAL A CA 1
ATOM 1045 C C . VAL A 1 133 ? 13.799 -4.106 -18.687 1.00 85.31 133 VAL A C 1
ATOM 1047 O O . VAL A 1 133 ? 14.444 -3.441 -19.501 1.00 85.31 133 VAL A O 1
ATOM 1050 N N . ALA A 1 134 ? 14.214 -5.303 -18.263 1.00 82.62 134 ALA A N 1
ATOM 1051 C CA . ALA A 1 134 ? 15.466 -5.904 -18.714 1.00 82.62 134 ALA A CA 1
ATOM 1052 C C . ALA A 1 134 ? 15.466 -6.164 -20.232 1.00 82.62 134 ALA A C 1
ATOM 1054 O O . ALA A 1 134 ? 16.444 -5.855 -20.919 1.00 82.62 134 ALA A O 1
ATOM 1055 N N . TRP A 1 135 ? 14.360 -6.670 -20.782 1.00 82.31 135 TRP A N 1
ATOM 1056 C CA . TRP A 1 135 ? 14.198 -6.903 -22.219 1.00 82.31 135 TRP A CA 1
ATOM 1057 C C . TRP A 1 135 ? 14.158 -5.612 -23.037 1.00 82.31 135 TRP A C 1
ATOM 1059 O O . TRP A 1 135 ? 14.683 -5.572 -24.154 1.00 82.31 135 TRP A O 1
ATOM 1069 N N . ALA A 1 136 ? 13.527 -4.555 -22.527 1.00 89.00 136 ALA A N 1
ATOM 1070 C CA . ALA A 1 136 ? 13.538 -3.240 -23.159 1.00 89.00 136 ALA A CA 1
ATOM 1071 C C . ALA A 1 136 ? 14.966 -2.682 -23.226 1.00 89.00 136 ALA A C 1
ATOM 1073 O O . ALA A 1 136 ? 15.444 -2.381 -24.321 1.00 89.00 136 ALA A O 1
ATOM 1074 N N . ALA A 1 137 ? 15.679 -2.674 -22.097 1.00 86.06 137 ALA A N 1
ATOM 1075 C CA . ALA A 1 137 ? 17.060 -2.203 -22.022 1.00 86.06 137 ALA A CA 1
ATOM 1076 C C . ALA A 1 137 ? 17.997 -2.990 -22.955 1.00 86.06 137 ALA A C 1
ATOM 1078 O O . ALA A 1 137 ? 18.799 -2.397 -23.678 1.00 86.06 137 ALA A O 1
ATOM 1079 N N . ALA A 1 138 ? 17.863 -4.320 -23.004 1.00 86.19 138 ALA A N 1
ATOM 1080 C CA . ALA A 1 138 ? 18.652 -5.159 -23.904 1.00 86.19 138 ALA A CA 1
ATOM 1081 C C . ALA A 1 138 ? 18.388 -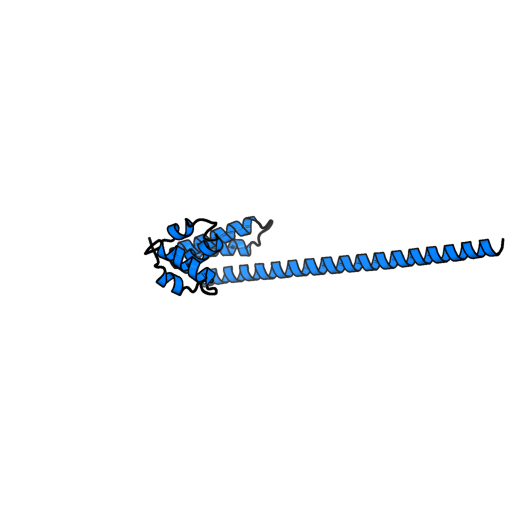4.836 -25.386 1.00 86.19 138 ALA A C 1
ATOM 1083 O O . ALA A 1 138 ? 19.325 -4.756 -26.184 1.00 86.19 138 ALA A O 1
ATOM 1084 N N . ARG A 1 139 ? 17.122 -4.613 -25.768 1.00 89.12 139 ARG A N 1
ATOM 1085 C CA . ARG A 1 139 ? 16.760 -4.235 -27.144 1.00 89.12 139 ARG A CA 1
ATOM 1086 C C . ARG A 1 139 ? 17.276 -2.850 -27.519 1.00 89.12 139 ARG A C 1
ATOM 1088 O O . ARG A 1 139 ? 17.719 -2.669 -28.652 1.00 89.12 139 ARG A O 1
ATOM 1095 N N . ASP A 1 140 ? 17.220 -1.891 -26.604 1.00 93.94 140 ASP A N 1
ATOM 1096 C CA . ASP A 1 140 ? 17.725 -0.537 -26.833 1.00 93.94 140 ASP A CA 1
ATOM 1097 C C . ASP A 1 140 ? 19.244 -0.551 -27.038 1.00 93.94 140 ASP A C 1
ATOM 1099 O O . ASP A 1 140 ? 19.721 -0.077 -28.070 1.00 93.94 140 ASP A O 1
ATOM 1103 N N . ALA A 1 141 ? 19.983 -1.228 -26.153 1.00 89.44 141 ALA A N 1
ATOM 1104 C CA . ALA A 1 141 ? 21.430 -1.399 -26.282 1.00 89.44 141 ALA A CA 1
ATOM 1105 C C . ALA A 1 141 ? 21.825 -2.068 -27.612 1.00 89.44 141 ALA A C 1
ATOM 1107 O O . ALA A 1 141 ? 22.761 -1.625 -28.283 1.00 89.44 141 ALA A O 1
ATOM 1108 N N . ALA A 1 142 ? 21.090 -3.103 -28.037 1.00 90.62 142 ALA A N 1
ATOM 1109 C CA . ALA A 1 142 ? 21.342 -3.771 -29.312 1.00 90.62 142 ALA A CA 1
ATOM 1110 C C . ALA A 1 142 ? 21.111 -2.838 -30.517 1.00 90.62 142 ALA A C 1
ATOM 1112 O O . ALA A 1 142 ? 21.898 -2.838 -31.468 1.00 90.62 142 ALA A O 1
ATOM 1113 N N . ARG A 1 143 ? 20.054 -2.015 -30.482 1.00 93.25 143 ARG A N 1
ATOM 1114 C CA . ARG A 1 143 ? 19.769 -1.034 -31.542 1.00 93.25 143 ARG A CA 1
ATOM 1115 C C . ARG A 1 143 ? 20.824 0.065 -31.601 1.00 93.25 143 ARG A C 1
ATOM 1117 O O . ARG A 1 143 ? 21.219 0.455 -32.700 1.00 93.25 143 ARG A O 1
ATOM 1124 N N . ASP A 1 144 ? 21.300 0.537 -30.458 1.00 95.44 144 ASP A N 1
ATOM 1125 C CA . ASP A 1 144 ? 22.323 1.580 -30.404 1.00 95.44 144 ASP A CA 1
ATOM 1126 C C . ASP A 1 144 ? 23.677 1.078 -30.905 1.00 95.44 144 ASP A C 1
ATOM 1128 O O . ASP A 1 144 ? 24.306 1.748 -31.728 1.00 95.44 144 ASP A O 1
ATOM 1132 N N . ALA A 1 145 ? 24.075 -0.142 -30.531 1.00 91.81 145 ALA A N 1
ATOM 1133 C CA . ALA A 1 145 ? 25.271 -0.782 -31.075 1.00 91.81 145 ALA A CA 1
ATOM 1134 C C . ALA A 1 145 ? 25.198 -0.927 -32.607 1.00 91.81 145 ALA A C 1
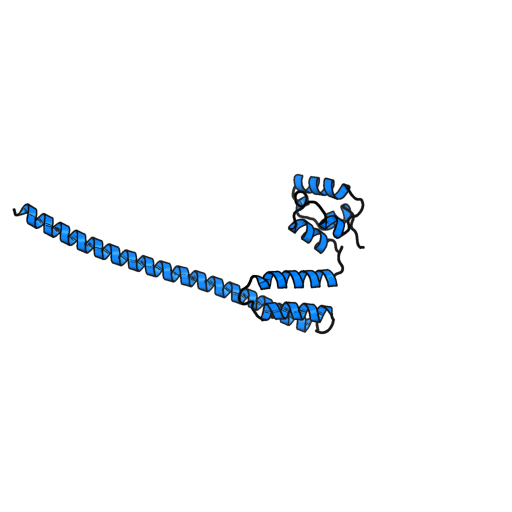ATOM 1136 O O . ALA A 1 145 ? 26.156 -0.601 -33.312 1.00 91.81 145 ALA A O 1
ATOM 1137 N N . ALA A 1 146 ? 24.046 -1.345 -33.143 1.00 94.00 146 ALA A N 1
ATOM 1138 C CA . ALA A 1 146 ? 23.847 -1.463 -34.586 1.00 94.00 146 ALA A CA 1
ATOM 1139 C C . ALA A 1 146 ? 23.934 -0.102 -35.307 1.00 94.00 146 ALA A C 1
ATOM 1141 O O . ALA A 1 146 ? 24.560 0.005 -36.364 1.00 94.00 146 ALA A O 1
ATOM 1142 N N . ARG A 1 147 ? 23.348 0.958 -34.734 1.00 95.25 147 ARG A N 1
ATOM 1143 C CA . ARG A 1 147 ? 23.418 2.325 -35.287 1.00 95.25 147 ARG A CA 1
ATOM 1144 C C . ARG A 1 147 ? 24.829 2.901 -35.249 1.00 95.25 147 ARG A C 1
ATOM 1146 O O . ARG A 1 147 ? 25.225 3.573 -36.204 1.00 95.25 147 ARG A O 1
ATOM 1153 N N . ALA A 1 148 ? 25.575 2.646 -34.175 1.00 96.12 148 ALA A N 1
ATOM 1154 C CA . ALA A 1 148 ? 26.968 3.058 -34.058 1.00 96.12 148 ALA A CA 1
ATOM 1155 C C . ALA A 1 148 ? 27.811 2.397 -35.157 1.00 96.12 148 ALA A C 1
ATOM 1157 O O . ALA A 1 148 ? 28.424 3.103 -35.956 1.00 96.12 148 ALA A O 1
ATOM 1158 N N . ALA A 1 149 ? 27.716 1.070 -35.296 1.00 93.62 149 ALA A N 1
ATOM 1159 C CA . ALA A 1 149 ? 28.426 0.324 -36.335 1.00 93.62 149 ALA A CA 1
ATOM 1160 C C . ALA A 1 149 ? 28.081 0.809 -37.757 1.00 93.62 149 ALA A C 1
ATOM 1162 O O . ALA A 1 149 ? 28.971 0.998 -38.587 1.00 93.62 149 ALA A O 1
ATOM 1163 N N . ALA A 1 150 ? 26.800 1.071 -38.039 1.00 94.62 150 ALA A N 1
ATOM 1164 C CA . ALA A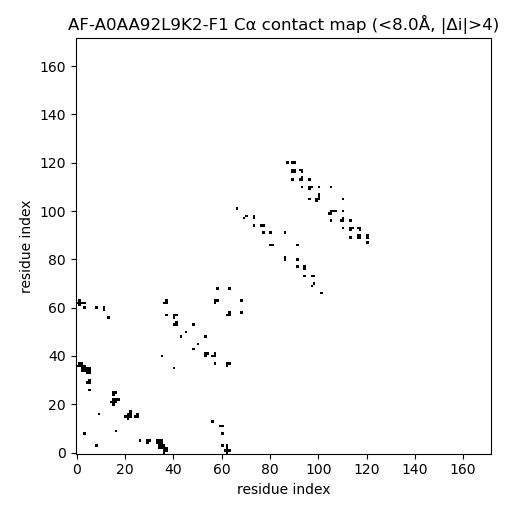 1 150 ? 26.372 1.622 -39.325 1.00 94.62 150 ALA A CA 1
ATOM 1165 C C . ALA A 1 150 ? 26.932 3.034 -39.581 1.00 94.62 150 ALA A C 1
ATOM 1167 O O . ALA A 1 150 ? 27.354 3.347 -40.696 1.00 94.62 150 ALA A O 1
ATOM 1168 N N . SER A 1 151 ? 26.962 3.884 -38.551 1.00 94.75 151 SER A N 1
ATOM 1169 C CA . SER A 1 151 ? 27.494 5.248 -38.650 1.00 94.75 151 SER A CA 1
ATOM 1170 C C . SER A 1 151 ? 28.997 5.252 -38.904 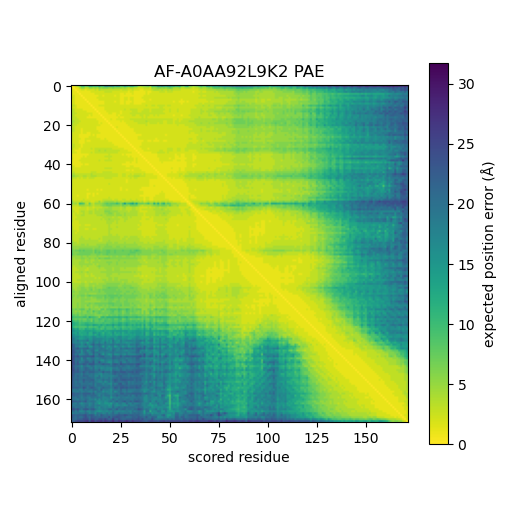1.00 94.75 151 SER A C 1
ATOM 1172 O O . SER A 1 151 ? 29.479 6.029 -39.729 1.00 94.75 151 SER A O 1
ATOM 1174 N N . ASP A 1 152 ? 29.735 4.373 -38.233 1.00 95.75 152 ASP A N 1
ATOM 1175 C CA . ASP A 1 152 ? 31.181 4.249 -38.406 1.00 95.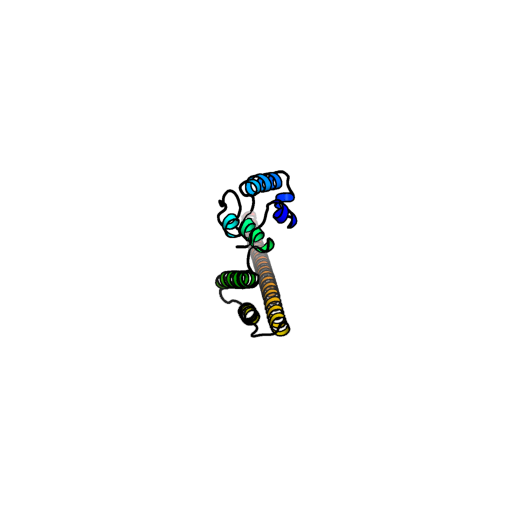75 152 ASP A CA 1
ATOM 1176 C C . ASP A 1 152 ? 31.526 3.731 -39.803 1.00 95.75 152 ASP A C 1
ATOM 1178 O O . ASP A 1 152 ? 32.343 4.338 -40.495 1.00 95.75 152 ASP A O 1
ATOM 1182 N N . ALA A 1 153 ? 30.798 2.724 -40.298 1.00 93.00 153 ALA A N 1
ATOM 1183 C CA . ALA A 1 153 ? 30.943 2.255 -41.675 1.00 93.00 153 ALA A CA 1
ATOM 1184 C C . ALA A 1 153 ? 30.672 3.369 -42.712 1.00 93.00 153 ALA A C 1
ATOM 1186 O O . ALA A 1 153 ? 31.403 3.505 -43.700 1.00 93.00 153 ALA A O 1
ATOM 1187 N N . ALA A 1 154 ? 29.651 4.205 -42.488 1.00 94.81 154 ALA A N 1
ATOM 1188 C CA . ALA A 1 154 ? 29.332 5.332 -43.366 1.00 94.81 154 ALA A CA 1
ATOM 1189 C C . ALA A 1 154 ? 30.407 6.435 -43.332 1.00 94.81 154 ALA A C 1
ATOM 1191 O O . ALA A 1 154 ? 30.760 7.002 -44.377 1.00 94.81 154 ALA A O 1
ATOM 1192 N N . ARG A 1 155 ? 30.962 6.730 -42.149 1.00 95.19 155 ARG A N 1
ATOM 1193 C CA . ARG A 1 155 ? 32.085 7.667 -41.993 1.00 95.19 155 ARG A CA 1
ATOM 1194 C C . ARG A 1 155 ? 33.323 7.159 -42.715 1.00 95.19 155 ARG A C 1
ATOM 1196 O O . ARG A 1 155 ? 33.903 7.917 -43.492 1.00 95.19 155 ARG A O 1
ATOM 1203 N N . ASP A 1 156 ? 33.673 5.890 -42.541 1.00 95.94 156 ASP A N 1
ATOM 1204 C CA . ASP A 1 156 ? 34.813 5.264 -43.212 1.00 95.94 156 ASP A CA 1
ATOM 1205 C C . ASP A 1 156 ? 34.689 5.334 -44.735 1.00 95.94 156 ASP A C 1
ATOM 1207 O O . ASP A 1 156 ? 35.632 5.729 -45.429 1.00 95.94 156 ASP A O 1
ATOM 1211 N N . ALA A 1 157 ? 33.511 5.015 -45.277 1.00 94.25 157 ALA A N 1
ATOM 1212 C CA . ALA A 1 157 ? 33.245 5.135 -46.708 1.00 94.25 157 ALA A CA 1
ATOM 1213 C C . ALA A 1 157 ? 33.394 6.586 -47.204 1.00 94.25 157 ALA A C 1
ATOM 1215 O O . ALA A 1 157 ? 33.972 6.831 -48.266 1.00 94.25 157 ALA A O 1
ATOM 1216 N N . THR A 1 158 ? 32.923 7.559 -46.423 1.00 97.12 158 THR A N 1
ATOM 1217 C CA . THR A 1 158 ? 33.033 8.988 -46.756 1.00 97.12 158 THR A CA 1
ATOM 1218 C C . THR A 1 158 ? 34.484 9.465 -46.724 1.00 97.12 158 THR A C 1
ATOM 1220 O O . THR A 1 158 ? 34.924 10.147 -47.650 1.00 97.12 158 THR A O 1
ATOM 1223 N N . ARG A 1 159 ? 35.264 9.068 -45.711 1.00 95.94 159 ARG A N 1
ATOM 1224 C CA . ARG A 1 159 ? 36.698 9.387 -45.621 1.00 95.94 159 ARG A CA 1
ATOM 1225 C C . ARG A 1 159 ? 37.475 8.813 -46.801 1.00 95.94 159 ARG A C 1
ATOM 1227 O O . ARG A 1 159 ? 38.275 9.530 -47.396 1.00 95.94 159 ARG A O 1
ATOM 1234 N N . LYS A 1 160 ? 37.182 7.573 -47.210 1.00 95.88 160 LYS A N 1
ATOM 1235 C CA . LYS A 1 160 ? 37.774 6.970 -48.418 1.00 95.88 160 LYS A CA 1
ATOM 1236 C C . LYS A 1 160 ? 37.488 7.798 -49.677 1.00 95.88 160 LYS A C 1
ATOM 1238 O O . LYS A 1 160 ? 38.404 8.021 -50.464 1.00 95.88 160 LYS A O 1
ATOM 1243 N N . LYS A 1 161 ? 36.261 8.309 -49.845 1.00 95.56 161 LYS A N 1
ATOM 1244 C CA . LYS A 1 161 ? 35.913 9.208 -50.963 1.00 95.56 161 LYS A CA 1
ATOM 1245 C C . LYS A 1 161 ? 36.659 10.543 -50.905 1.00 95.56 161 LYS A C 1
ATOM 1247 O O . LYS A 1 161 ? 37.176 10.984 -51.922 1.00 95.56 161 LYS A O 1
ATOM 1252 N N . GLN A 1 162 ? 36.760 11.167 -49.731 1.00 94.81 162 GLN A N 1
ATOM 1253 C CA . GLN A 1 162 ? 37.501 12.427 -49.562 1.00 94.81 162 GLN A CA 1
ATOM 1254 C C . GLN A 1 162 ? 38.983 12.280 -49.930 1.00 94.81 162 GLN A C 1
ATOM 1256 O O . GLN A 1 162 ? 39.544 13.158 -50.578 1.00 94.81 162 GLN A O 1
ATOM 1261 N N . VAL A 1 163 ? 39.603 11.151 -49.566 1.00 96.69 163 VAL A N 1
ATOM 1262 C CA . VAL A 1 163 ? 40.981 10.833 -49.969 1.00 96.69 163 VAL A CA 1
ATOM 1263 C C . VAL A 1 163 ? 41.106 10.708 -51.491 1.00 96.69 163 VAL A C 1
ATOM 1265 O O . VAL A 1 163 ? 42.103 11.160 -52.044 1.00 96.69 163 VAL A O 1
ATOM 1268 N N . ALA A 1 164 ? 40.120 10.116 -52.173 1.00 95.38 164 ALA A N 1
ATOM 1269 C CA . ALA A 1 164 ? 40.121 10.031 -53.635 1.00 95.38 164 ALA A CA 1
ATOM 1270 C C . ALA A 1 164 ? 40.044 11.422 -54.290 1.00 95.38 164 ALA A C 1
ATOM 1272 O O . ALA A 1 164 ? 40.887 11.738 -55.120 1.00 95.38 164 ALA A O 1
ATOM 1273 N N . ILE A 1 165 ? 39.130 12.283 -53.828 1.00 95.94 165 ILE A N 1
ATOM 1274 C CA . ILE A 1 165 ? 38.980 13.661 -54.333 1.00 95.94 165 ILE A CA 1
ATOM 1275 C C . ILE A 1 165 ? 40.271 14.473 -54.146 1.00 95.94 165 ILE A C 1
ATOM 1277 O O . ILE A 1 165 ? 40.712 15.163 -55.058 1.00 95.94 165 ILE A O 1
ATOM 1281 N N . LEU A 1 166 ? 40.911 14.384 -52.973 1.00 94.75 166 LEU A N 1
ATOM 1282 C CA . LEU A 1 166 ? 42.180 15.081 -52.724 1.00 94.75 166 LEU A CA 1
ATOM 1283 C C . LEU A 1 166 ? 43.300 14.610 -53.655 1.00 94.75 166 LEU A C 1
ATOM 1285 O O . LEU A 1 166 ? 44.137 15.414 -54.045 1.00 94.75 166 LEU A O 1
ATOM 1289 N N . ARG A 1 167 ? 43.332 13.317 -53.996 1.00 95.06 167 ARG A N 1
ATOM 1290 C CA . ARG A 1 167 ? 44.314 12.788 -54.950 1.00 95.06 167 ARG A CA 1
ATOM 1291 C C . ARG A 1 167 ? 44.106 13.356 -56.347 1.00 95.06 167 ARG A C 1
ATOM 1293 O O . ARG A 1 167 ? 45.096 13.692 -56.978 1.00 95.06 167 ARG A O 1
ATOM 1300 N N . GLU A 1 168 ? 42.859 13.469 -56.797 1.00 95.31 168 GLU A N 1
ATOM 1301 C CA . GLU A 1 168 ? 42.520 14.064 -58.097 1.00 95.31 168 GLU A CA 1
ATOM 1302 C C . GLU A 1 168 ? 42.982 15.529 -58.162 1.00 95.31 168 GLU A C 1
ATOM 1304 O O . GLU A 1 168 ? 43.757 15.882 -59.042 1.00 95.31 168 GLU A O 1
ATOM 1309 N N . LEU A 1 169 ? 42.641 16.341 -57.154 1.00 93.81 169 LEU A N 1
ATOM 1310 C CA . LEU A 1 169 ? 42.987 17.772 -57.105 1.00 93.81 169 LEU A CA 1
ATOM 1311 C C . LEU A 1 169 ? 44.491 18.096 -57.038 1.00 93.81 169 LEU A C 1
ATOM 1313 O O . LEU A 1 169 ? 44.862 19.233 -57.292 1.00 93.81 169 LEU A O 1
ATOM 1317 N N . ILE A 1 170 ? 45.344 17.164 -56.601 1.00 92.94 170 ILE A N 1
ATOM 1318 C CA . ILE A 1 170 ? 46.803 17.381 -56.508 1.00 92.94 170 ILE A CA 1
ATOM 1319 C C . ILE A 1 170 ? 47.503 17.078 -57.842 1.00 92.94 170 ILE A C 1
ATOM 1321 O O . ILE A 1 170 ? 48.624 17.534 -58.065 1.00 92.94 170 ILE A O 1
ATOM 1325 N N . ILE A 1 171 ? 46.886 16.242 -58.679 1.00 87.50 171 ILE A N 1
ATOM 1326 C CA . ILE A 1 171 ? 47.453 15.798 -59.956 1.00 87.50 171 ILE A CA 1
ATOM 1327 C C . ILE A 1 171 ? 47.107 16.784 -61.089 1.00 87.50 171 ILE A C 1
ATOM 1329 O O . ILE A 1 171 ? 47.873 16.858 -62.050 1.00 87.50 171 ILE A O 1
ATOM 1333 N N . ASP A 1 172 ? 46.006 17.532 -60.950 1.00 60.75 172 ASP A N 1
ATOM 1334 C CA . ASP A 1 172 ? 45.597 18.650 -61.820 1.00 60.75 172 ASP A CA 1
ATOM 1335 C C . ASP A 1 172 ? 46.362 19.956 -61.517 1.00 60.75 172 ASP A C 1
ATOM 1337 O O . ASP A 1 172 ? 46.702 20.676 -62.487 1.00 60.75 172 ASP A O 1
#

Mean predicted aligned error: 8.16 Å

Sequence (172 aa):
MKSISLEEFKGFRPCWLETAAGARRLEEIGSRKKRWTAMDILDLPEDEVSAEDKIWAVTKAGLIEEQKLHEFACRCAEEALKLVEDPDPRSVAAIEAKRKWLKGEISDEELDAAWAAARDAARDAARAAAWDVAWAAARDAARDAARAAASDAARDATRKKQVAILRELIID

Secondary structure (DSSP, 8-state):
--EE-HHHHHTT--GGGGSHHHHHHHHHHHTT-SSEEHHHHHTS-TTTS-HHHHHHHHHHTT-S-HHHHHHHHHHHHHHHHTTSSS--HHHHHHHHHHHHHHTT-S-HHHHHHHHHHHHHHHHHHHHHHHHHHHHHHHHHHHHHHHHHHHHHHHHHHHHHHHHHHHHHHHH-